Protein AF-A0AAE0HCE9-F1 (afdb_monomer_lite)

Structure (mmCIF, N/CA/C/O backbone):
data_AF-A0AAE0HCE9-F1
#
_entry.id   AF-A0AAE0HCE9-F1
#
loop_
_atom_site.group_PDB
_atom_site.id
_atom_site.type_symbol
_atom_site.label_atom_id
_atom_site.label_alt_id
_atom_site.label_comp_id
_atom_site.label_asym_id
_atom_site.label_entity_id
_atom_site.label_seq_id
_atom_site.pdbx_PDB_ins_code
_atom_site.Cartn_x
_atom_site.Cartn_y
_atom_site.Cartn_z
_atom_site.occupancy
_atom_site.B_iso_or_equiv
_atom_site.auth_seq_id
_atom_site.auth_comp_id
_atom_site.auth_asym_id
_atom_site.auth_atom_id
_atom_site.pdbx_PDB_model_num
ATOM 1 N N . MET A 1 1 ? -33.985 -4.084 66.706 1.00 39.75 1 MET A N 1
ATOM 2 C CA . MET A 1 1 ? -34.279 -4.315 65.274 1.00 39.75 1 MET A CA 1
ATOM 3 C C . MET A 1 1 ? -33.417 -3.350 64.473 1.00 39.75 1 MET A C 1
ATOM 5 O O . MET A 1 1 ? -33.501 -2.156 64.717 1.00 39.75 1 MET A O 1
ATOM 9 N N . LYS A 1 2 ? -32.499 -3.860 63.644 1.00 42.62 2 LYS A N 1
ATOM 10 C CA . LYS A 1 2 ? -31.505 -3.076 62.887 1.00 42.62 2 LYS A CA 1
ATOM 11 C C . LYS A 1 2 ? -31.930 -3.068 61.411 1.00 42.62 2 LYS A C 1
ATOM 13 O O . LYS A 1 2 ? -32.272 -4.145 60.927 1.00 42.62 2 LYS A O 1
ATOM 18 N N . PRO A 1 3 ? -31.951 -1.924 60.708 1.00 47.72 3 PRO A N 1
ATOM 19 C CA . PRO A 1 3 ? -32.380 -1.897 59.316 1.00 47.72 3 PRO A CA 1
ATOM 20 C C . PRO A 1 3 ? -31.269 -2.464 58.422 1.00 47.72 3 PRO A C 1
ATOM 22 O O . PRO A 1 3 ? -30.102 -2.096 58.555 1.00 47.72 3 PRO A O 1
ATOM 25 N N . SER A 1 4 ? -31.632 -3.392 57.537 1.00 59.31 4 SER A N 1
ATOM 26 C CA . SER A 1 4 ? -30.759 -3.957 56.509 1.00 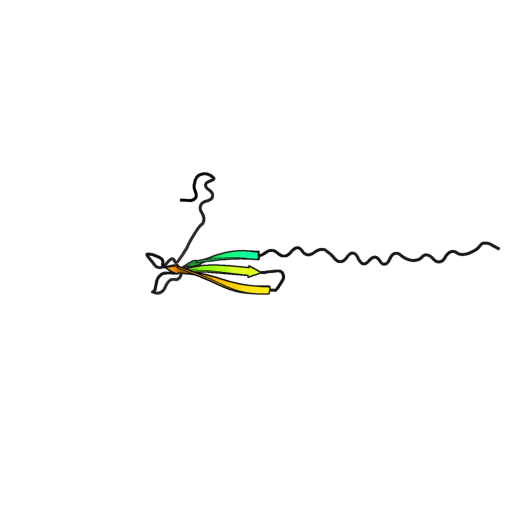59.31 4 SER A CA 1
ATOM 27 C C . SER A 1 4 ? -30.817 -3.092 55.250 1.00 59.31 4 SER A C 1
ATOM 29 O O . SER A 1 4 ? -31.840 -3.048 54.569 1.00 59.31 4 SER A O 1
ATOM 31 N N . THR A 1 5 ? -29.720 -2.407 54.945 1.00 62.31 5 THR A N 1
ATOM 32 C CA . THR A 1 5 ? -29.525 -1.652 53.703 1.00 62.31 5 THR A CA 1
ATOM 33 C C . THR A 1 5 ? -29.306 -2.624 52.535 1.00 62.31 5 THR A C 1
ATOM 35 O O . THR A 1 5 ? -28.452 -3.505 52.662 1.00 62.31 5 THR A O 1
ATOM 38 N N . PRO A 1 6 ? -30.007 -2.502 51.392 1.00 54.91 6 PRO A N 1
ATOM 39 C CA . PRO A 1 6 ? -29.671 -3.289 50.215 1.00 54.91 6 PRO A CA 1
ATOM 40 C C . PRO A 1 6 ? -28.386 -2.746 49.583 1.00 54.91 6 PRO A C 1
ATOM 42 O O . PRO A 1 6 ? -28.291 -1.587 49.182 1.00 54.91 6 PRO A O 1
ATOM 45 N N . PHE A 1 7 ? -27.391 -3.625 49.519 1.00 52.94 7 PHE A N 1
ATOM 46 C CA . PHE A 1 7 ? -26.147 -3.476 48.782 1.00 52.94 7 PHE A CA 1
ATOM 47 C C . PHE A 1 7 ? -26.497 -3.375 47.288 1.00 52.94 7 PHE A C 1
ATOM 49 O O . PHE A 1 7 ? -26.625 -4.388 46.602 1.00 52.94 7 PHE A O 1
ATOM 56 N N . LEU A 1 8 ? -26.726 -2.154 46.790 1.00 52.59 8 LEU A N 1
ATOM 57 C CA . LEU A 1 8 ? -26.754 -1.859 45.357 1.00 52.59 8 LEU A CA 1
ATOM 58 C C . LEU A 1 8 ? -25.345 -2.110 44.815 1.00 52.59 8 LEU A C 1
ATOM 60 O O . LEU A 1 8 ? -24.500 -1.212 44.755 1.00 52.59 8 LEU A O 1
ATOM 64 N N . ALA A 1 9 ? -25.094 -3.380 44.497 1.00 55.78 9 ALA A N 1
ATOM 65 C CA . ALA A 1 9 ? -23.909 -3.848 43.818 1.00 55.78 9 ALA A CA 1
ATOM 66 C C . ALA A 1 9 ? -23.767 -3.033 42.532 1.00 55.78 9 ALA A C 1
ATOM 68 O O . ALA A 1 9 ? -24.566 -3.147 41.603 1.00 55.78 9 ALA A O 1
ATOM 69 N N . HIS A 1 10 ? -22.766 -2.159 42.551 1.00 53.59 10 HIS A N 1
ATOM 70 C CA . HIS A 1 10 ? -22.275 -1.369 41.440 1.00 53.59 10 HIS A CA 1
ATOM 71 C C . HIS A 1 10 ? -21.823 -2.303 40.315 1.00 53.59 10 HIS A C 1
ATOM 73 O O . HIS A 1 10 ? -20.634 -2.558 40.142 1.00 53.59 10 HIS A O 1
ATOM 79 N N . LEU A 1 11 ? -22.764 -2.816 39.528 1.00 56.56 11 LEU A N 1
ATOM 80 C CA . LEU A 1 11 ? -22.467 -3.465 38.259 1.00 56.56 11 LEU A CA 1
ATOM 81 C C . LEU A 1 11 ? -22.258 -2.377 37.191 1.00 56.56 11 LEU A C 1
ATOM 83 O O . LEU A 1 11 ? -22.942 -2.320 36.174 1.00 56.56 11 LEU A O 1
ATOM 87 N N . GLY A 1 12 ? -21.329 -1.458 37.464 1.00 62.00 12 GLY A N 1
ATOM 88 C CA . GLY A 1 12 ? -20.763 -0.574 36.457 1.00 62.00 12 GLY A CA 1
ATOM 89 C C . GLY A 1 12 ? -19.858 -1.425 35.584 1.00 62.00 12 GLY A C 1
ATOM 90 O O . GLY A 1 12 ? -18.692 -1.628 35.909 1.00 62.00 12 GLY A O 1
ATOM 91 N N . VAL A 1 13 ? -20.432 -2.005 34.532 1.00 64.50 13 VAL A N 1
ATOM 92 C CA . VAL A 1 13 ? -19.706 -2.772 33.522 1.00 64.50 13 VAL A CA 1
ATOM 93 C C . VAL A 1 13 ? -18.636 -1.857 32.928 1.00 64.50 13 VAL A C 1
ATOM 95 O O . VAL A 1 13 ? -18.935 -0.947 32.160 1.00 64.50 13 VAL A O 1
ATOM 98 N N . LEU A 1 14 ? -17.384 -2.082 33.323 1.00 61.84 14 LEU A N 1
ATOM 99 C CA . LEU A 1 14 ? -16.206 -1.508 32.686 1.00 61.84 14 LEU A CA 1
ATOM 100 C C . LEU A 1 14 ? -16.087 -2.142 31.297 1.00 61.84 14 LEU A C 1
ATOM 102 O O . LEU A 1 14 ? -15.427 -3.166 31.131 1.00 61.84 14 LEU A O 1
ATOM 106 N N . ALA A 1 15 ? -16.778 -1.580 30.306 1.00 67.31 15 ALA A N 1
ATOM 107 C CA . ALA A 1 15 ? -16.495 -1.908 28.919 1.00 67.31 15 ALA A CA 1
ATOM 108 C C . ALA A 1 15 ? -15.061 -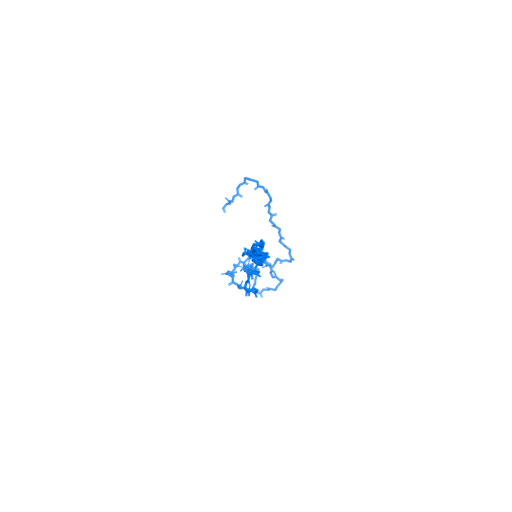1.432 28.616 1.00 67.31 15 ALA A C 1
ATOM 110 O O . ALA A 1 15 ? -14.752 -0.265 28.879 1.00 67.31 15 ALA A O 1
ATOM 111 N N . PRO A 1 16 ? -14.163 -2.301 28.122 1.00 67.88 16 PRO A N 1
ATOM 112 C CA . PRO A 1 16 ? -12.839 -1.865 27.710 1.00 67.88 16 PRO A CA 1
ATOM 113 C C . PRO A 1 16 ? -12.991 -0.849 26.576 1.00 67.88 16 PRO A C 1
ATOM 115 O O . PRO A 1 16 ? -13.671 -1.111 25.585 1.00 67.88 16 PRO A O 1
ATOM 118 N N . VAL A 1 17 ? -12.365 0.318 26.731 1.00 71.44 17 VAL A N 1
ATOM 119 C CA . VAL A 1 17 ? -12.242 1.286 25.640 1.00 71.44 17 VAL A CA 1
ATOM 120 C C . VAL A 1 17 ? -11.258 0.692 24.638 1.00 71.44 17 VAL A C 1
ATOM 122 O O . VAL A 1 17 ? -10.057 0.640 24.901 1.00 71.44 17 VAL A O 1
ATOM 125 N N . VAL A 1 18 ? -11.775 0.190 23.519 1.00 73.69 18 VAL A N 1
ATOM 126 C CA . VAL A 1 18 ? -10.958 -0.181 22.363 1.00 73.69 18 VAL A CA 1
ATOM 127 C C . VAL A 1 18 ? -10.793 1.084 21.533 1.00 73.69 18 VAL A C 1
ATOM 129 O O . VAL A 1 18 ? -11.781 1.643 21.066 1.00 73.69 18 VAL A O 1
ATOM 132 N N . TYR A 1 19 ? -9.559 1.565 21.416 1.00 77.12 19 TYR A N 1
ATOM 133 C CA . TYR A 1 19 ? -9.224 2.651 20.502 1.00 77.12 19 TYR A CA 1
ATOM 134 C C . TYR A 1 19 ? -9.002 2.048 19.123 1.00 77.12 19 TYR A C 1
ATOM 136 O O . TYR A 1 19 ? -8.138 1.177 18.992 1.00 77.12 19 TYR A O 1
ATOM 144 N N . GLY A 1 20 ? -9.764 2.492 18.129 1.00 81.19 20 GLY A N 1
ATOM 145 C CA . GLY A 1 20 ? -9.399 2.267 16.744 1.00 81.19 20 GLY A CA 1
ATOM 146 C C . GLY A 1 20 ? -8.495 3.371 16.216 1.00 81.19 20 GLY A C 1
ATOM 147 O O . GLY A 1 20 ? -8.350 4.453 16.796 1.00 81.19 20 GLY A O 1
ATOM 148 N N . ALA A 1 21 ? -7.846 3.069 15.106 1.00 90.50 21 ALA A N 1
ATOM 149 C CA . ALA A 1 21 ? -7.016 3.972 14.347 1.00 90.50 21 ALA A CA 1
ATOM 150 C C . ALA A 1 21 ? -7.254 3.777 12.846 1.00 90.50 21 ALA A C 1
ATOM 152 O O . ALA A 1 21 ? -7.593 2.703 12.344 1.00 90.50 21 ALA A O 1
ATOM 153 N N . VAL A 1 22 ? -7.036 4.865 12.114 1.00 94.88 22 VAL A N 1
ATOM 154 C CA . VAL A 1 22 ? -7.007 4.858 10.657 1.00 94.88 22 VAL A CA 1
ATOM 155 C C . VAL A 1 22 ? -5.552 4.751 10.218 1.00 94.88 22 VAL A C 1
ATOM 157 O O . VAL A 1 22 ? -4.743 5.645 10.476 1.00 94.88 22 VAL A O 1
ATOM 160 N N . HIS A 1 23 ? -5.216 3.644 9.564 1.00 95.69 23 HIS A N 1
ATOM 161 C CA . HIS A 1 23 ? -3.865 3.322 9.116 1.00 95.69 23 HIS A CA 1
ATOM 162 C C . HIS A 1 23 ? -3.723 3.601 7.625 1.00 95.69 23 HIS A C 1
ATOM 164 O O . HIS A 1 23 ? -4.586 3.225 6.835 1.00 95.69 23 HIS A O 1
ATOM 170 N N . ASN A 1 24 ? -2.603 4.201 7.224 1.00 96.00 24 ASN A N 1
ATOM 171 C CA . ASN A 1 24 ? -2.277 4.421 5.817 1.00 96.00 24 ASN A CA 1
ATOM 172 C C . ASN A 1 24 ? -1.205 3.432 5.359 1.00 96.00 24 ASN A C 1
ATOM 174 O O . ASN A 1 24 ? -0.174 3.276 6.014 1.00 96.00 24 ASN A O 1
ATOM 178 N N . LEU A 1 25 ? -1.432 2.791 4.216 1.00 95.62 25 LEU A N 1
ATOM 179 C CA . LEU A 1 25 ? -0.506 1.849 3.599 1.00 95.62 25 LEU A CA 1
ATOM 180 C C . LEU A 1 25 ? -0.140 2.332 2.198 1.00 95.62 25 LEU A C 1
ATOM 182 O O . LEU A 1 25 ? -0.965 2.900 1.486 1.00 95.62 25 LEU A O 1
ATOM 186 N N . PHE A 1 26 ? 1.093 2.053 1.784 1.00 95.69 26 PHE A N 1
ATOM 187 C CA . PHE A 1 26 ? 1.557 2.316 0.428 1.00 95.69 26 PHE A CA 1
ATOM 188 C C . PHE A 1 26 ? 1.970 1.004 -0.224 1.00 95.69 26 PHE A C 1
ATOM 190 O O . PHE A 1 26 ? 2.651 0.186 0.394 1.00 95.69 26 PHE A O 1
ATOM 197 N N . VAL A 1 27 ? 1.532 0.785 -1.463 1.00 95.38 27 VAL A N 1
ATOM 198 C CA . VAL A 1 27 ? 1.783 -0.467 -2.187 1.00 95.38 27 VAL A CA 1
ATOM 199 C C . VAL A 1 27 ? 2.191 -0.159 -3.620 1.00 95.38 27 VAL A C 1
ATOM 201 O O . VAL A 1 27 ? 1.468 0.523 -4.346 1.00 95.38 27 VAL A O 1
ATOM 204 N N . GLY A 1 28 ? 3.349 -0.675 -4.029 1.00 94.31 28 GLY A N 1
ATOM 205 C CA . GLY A 1 28 ? 3.790 -0.671 -5.421 1.00 94.31 28 GLY A CA 1
ATOM 206 C C . GLY A 1 28 ? 3.215 -1.848 -6.208 1.00 94.31 28 GLY A C 1
ATOM 207 O O . GLY A 1 28 ? 2.816 -2.863 -5.634 1.00 94.31 28 GLY A O 1
ATOM 208 N N . ASN A 1 29 ? 3.184 -1.735 -7.534 1.00 93.56 29 ASN A N 1
ATOM 209 C CA . ASN A 1 29 ? 2.825 -2.844 -8.414 1.00 93.56 29 ASN A CA 1
ATOM 210 C C . ASN A 1 29 ? 3.996 -3.326 -9.278 1.00 93.56 29 ASN A C 1
ATOM 212 O O . ASN A 1 29 ? 4.935 -2.596 -9.578 1.00 93.56 29 ASN A O 1
ATOM 216 N N . LEU A 1 30 ? 3.908 -4.588 -9.708 1.00 94.44 30 LEU A N 1
ATOM 217 C CA . LEU A 1 30 ? 4.909 -5.226 -10.572 1.00 94.44 30 LEU A CA 1
ATOM 218 C C . LEU A 1 30 ? 4.621 -5.043 -12.065 1.00 94.44 30 LEU A C 1
ATOM 220 O O . LEU A 1 30 ? 5.526 -5.136 -12.893 1.00 94.44 30 LEU A O 1
ATOM 224 N N . ARG A 1 31 ? 3.355 -4.825 -12.424 1.00 91.69 31 ARG A N 1
ATOM 225 C CA . ARG A 1 31 ? 2.896 -4.799 -13.815 1.00 91.69 31 ARG A CA 1
ATOM 226 C C . ARG A 1 31 ? 2.623 -3.369 -14.277 1.00 91.69 31 ARG A C 1
ATOM 228 O O . ARG A 1 31 ? 2.101 -2.596 -13.484 1.00 91.69 31 ARG A O 1
ATOM 235 N N . PRO A 1 32 ? 2.873 -3.043 -15.554 1.00 90.94 32 PRO A N 1
ATOM 236 C CA . PRO A 1 32 ? 2.429 -1.781 -16.130 1.00 90.94 32 PRO A CA 1
ATOM 237 C C . PRO A 1 32 ? 0.892 -1.613 -16.075 1.00 90.94 32 PRO A C 1
ATOM 239 O O . PRO A 1 32 ? 0.178 -2.613 -16.194 1.00 90.94 32 PRO A O 1
ATOM 242 N N . PRO A 1 33 ? 0.373 -0.374 -15.959 1.00 92.38 33 PRO A N 1
ATOM 243 C CA . PRO A 1 33 ? 1.135 0.857 -15.740 1.00 92.38 33 PRO A CA 1
ATOM 244 C C . PRO A 1 33 ? 1.717 0.905 -14.322 1.00 92.38 33 PRO A C 1
ATOM 246 O O . PRO A 1 33 ? 1.079 0.465 -13.369 1.00 92.38 33 PRO A O 1
ATOM 249 N N . ALA A 1 34 ? 2.935 1.428 -14.194 1.00 95.00 34 ALA A N 1
ATOM 250 C CA . ALA A 1 34 ? 3.608 1.575 -12.911 1.00 95.00 34 ALA A CA 1
ATOM 251 C C . ALA A 1 34 ? 2.858 2.563 -12.005 1.00 95.00 34 ALA A C 1
ATOM 253 O O . ALA A 1 34 ? 2.549 3.689 -12.408 1.00 95.00 34 ALA A O 1
ATOM 254 N N . ALA A 1 35 ? 2.557 2.129 -10.785 1.00 95.31 35 ALA A N 1
ATOM 255 C CA . ALA A 1 35 ? 1.766 2.885 -9.831 1.00 95.31 35 ALA A CA 1
ATOM 256 C C . ALA A 1 35 ? 2.164 2.593 -8.379 1.00 95.31 35 ALA A C 1
ATOM 258 O O . ALA A 1 35 ? 2.609 1.494 -8.036 1.00 95.31 35 ALA A O 1
ATOM 259 N N . ILE A 1 36 ? 1.940 3.589 -7.523 1.00 95.94 36 ILE A N 1
ATOM 260 C CA . ILE A 1 36 ? 1.969 3.469 -6.065 1.00 95.94 36 ILE A CA 1
ATOM 261 C C . ILE A 1 36 ? 0.582 3.834 -5.532 1.00 95.94 36 ILE A C 1
ATOM 263 O O . ILE A 1 36 ? 0.112 4.970 -5.671 1.00 95.94 36 ILE A O 1
ATOM 267 N N . TYR A 1 37 ? -0.067 2.866 -4.896 1.00 96.56 37 TYR A N 1
ATOM 268 C CA . TYR A 1 37 ? -1.386 3.019 -4.296 1.00 96.56 37 TYR A CA 1
ATOM 269 C C . TYR A 1 37 ? -1.256 3.455 -2.840 1.00 96.56 37 TYR A C 1
ATOM 271 O O . TYR A 1 37 ? -0.542 2.810 -2.076 1.00 96.56 37 TYR A O 1
ATOM 279 N N . ALA A 1 38 ? -1.967 4.517 -2.465 1.00 97.06 38 ALA A N 1
ATOM 280 C CA . ALA A 1 38 ? -2.197 4.881 -1.072 1.00 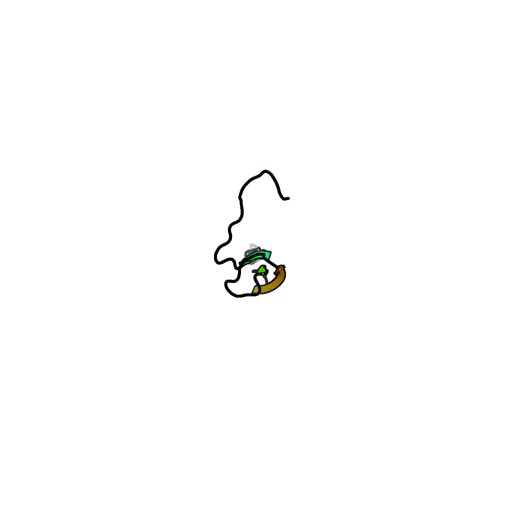97.06 38 ALA A CA 1
ATOM 281 C C . ALA A 1 38 ? -3.534 4.281 -0.627 1.00 97.06 38 ALA A C 1
ATOM 283 O O . ALA A 1 38 ? -4.569 4.538 -1.250 1.00 97.06 38 ALA A O 1
ATOM 284 N N . LEU A 1 39 ? -3.501 3.473 0.423 1.00 97.81 39 LEU A N 1
ATOM 285 C CA . LEU A 1 39 ? -4.625 2.702 0.940 1.00 97.81 39 LEU A CA 1
ATOM 286 C C . LEU A 1 39 ? -4.897 3.121 2.381 1.00 97.81 39 LEU A C 1
ATOM 288 O O . LEU A 1 39 ? -3.965 3.416 3.124 1.00 97.81 39 LEU A O 1
ATOM 292 N N . GLU A 1 40 ? -6.162 3.103 2.766 1.00 97.94 40 GLU A N 1
ATOM 293 C CA . GLU A 1 40 ? -6.616 3.350 4.127 1.00 97.94 40 GLU A CA 1
ATOM 294 C C . GLU A 1 40 ? -7.210 2.070 4.698 1.00 97.94 40 GLU A C 1
ATOM 296 O O . GLU A 1 40 ? -8.041 1.424 4.051 1.00 97.94 40 GLU A O 1
ATOM 301 N N . PHE A 1 41 ? -6.800 1.725 5.912 1.00 97.31 41 PHE A N 1
ATOM 302 C CA . PHE A 1 41 ? -7.426 0.688 6.712 1.00 97.31 41 PHE A CA 1
ATOM 303 C C . PHE A 1 41 ? -7.964 1.295 8.007 1.00 97.31 41 PHE A C 1
ATOM 305 O O . PHE A 1 41 ? -7.195 1.791 8.828 1.00 97.31 41 PHE A O 1
ATOM 312 N N . ASN A 1 42 ? -9.282 1.246 8.183 1.00 95.81 42 ASN A N 1
ATOM 313 C CA . ASN A 1 42 ? -9.951 1.639 9.417 1.00 95.81 42 ASN A CA 1
ATOM 314 C C . ASN A 1 42 ? -10.235 0.373 10.237 1.00 95.81 42 ASN A C 1
ATOM 316 O O . ASN A 1 42 ? -11.102 -0.422 9.862 1.00 95.81 42 ASN A O 1
ATOM 320 N N . ASP A 1 43 ? -9.489 0.171 11.326 1.00 93.56 43 ASP A N 1
ATOM 321 C CA . ASP A 1 43 ? -9.612 -1.026 12.175 1.00 93.56 43 ASP A CA 1
ATOM 322 C C . ASP A 1 43 ? -10.877 -1.019 13.058 1.00 93.56 43 ASP A C 1
ATOM 324 O O . ASP A 1 43 ? -11.360 -2.071 13.475 1.00 93.56 43 ASP A O 1
ATOM 328 N N . GLU A 1 44 ? -11.464 0.157 13.260 1.00 92.06 44 GLU A N 1
ATOM 329 C CA . GLU A 1 44 ? -12.681 0.405 14.027 1.00 92.06 44 GLU A CA 1
ATOM 330 C C . GLU A 1 44 ? -13.908 -0.103 13.258 1.00 92.06 44 GLU A C 1
ATOM 332 O O . GLU A 1 44 ? -14.777 -0.792 13.801 1.00 92.06 44 GLU A O 1
ATOM 337 N N . THR A 1 45 ? -13.953 0.187 11.956 1.00 94.06 45 THR A N 1
ATOM 338 C CA . THR A 1 45 ? -15.041 -0.226 11.059 1.00 94.06 45 THR A CA 1
ATOM 339 C C . THR A 1 45 ? -14.711 -1.466 10.231 1.00 94.06 45 THR A C 1
ATOM 341 O O . THR A 1 45 ? -15.578 -1.941 9.500 1.00 94.06 45 THR A O 1
ATOM 344 N N . ASN A 1 46 ? -13.484 -1.991 10.328 1.00 93.25 46 ASN A N 1
ATOM 345 C CA . ASN A 1 46 ? -12.938 -3.036 9.450 1.00 93.25 46 ASN A CA 1
ATOM 346 C C . ASN A 1 46 ? -13.103 -2.708 7.956 1.00 93.25 46 ASN A C 1
ATOM 348 O O . ASN A 1 46 ? -13.476 -3.562 7.150 1.00 93.25 46 ASN A O 1
ATOM 352 N N . ASP A 1 47 ? -12.851 -1.452 7.595 1.00 96.88 47 ASP A N 1
ATOM 353 C CA . ASP A 1 47 ? -13.055 -0.946 6.238 1.00 96.88 47 ASP A CA 1
ATOM 354 C C . ASP A 1 47 ? -11.716 -0.700 5.540 1.00 96.88 47 ASP A C 1
ATOM 356 O O . ASP A 1 47 ? -10.738 -0.288 6.169 1.00 96.88 47 ASP A O 1
ATOM 360 N N . PHE A 1 48 ? -11.675 -0.964 4.235 1.00 96.81 48 PHE A N 1
ATOM 361 C CA . PHE A 1 48 ? -10.464 -0.875 3.427 1.00 96.81 48 PHE A CA 1
ATOM 362 C C . PHE A 1 48 ? -10.730 -0.120 2.131 1.00 96.81 48 PHE A C 1
ATOM 364 O O . PHE A 1 48 ? -11.557 -0.530 1.312 1.00 96.81 48 PHE A O 1
ATOM 371 N N . LYS A 1 49 ? -10.010 0.985 1.927 1.00 97.44 49 LYS A N 1
ATOM 372 C CA . LYS A 1 49 ? -10.272 1.921 0.829 1.00 97.44 49 LYS A CA 1
ATOM 373 C C . LYS A 1 49 ? -9.006 2.295 0.079 1.00 97.44 49 LYS A C 1
ATOM 375 O O . LYS A 1 49 ? -7.938 2.461 0.657 1.00 97.44 49 LYS A O 1
ATOM 380 N N . LEU A 1 50 ? -9.148 2.500 -1.228 1.00 97.44 50 LEU A N 1
ATOM 381 C CA . LEU A 1 50 ? -8.129 3.153 -2.043 1.00 97.44 50 LEU A CA 1
ATOM 382 C C . LEU A 1 50 ? -8.287 4.671 -1.913 1.00 97.44 50 LEU A C 1
ATOM 384 O O . LEU A 1 50 ? -9.287 5.219 -2.370 1.00 97.44 50 LEU A O 1
ATOM 388 N N . LEU A 1 51 ? -7.294 5.345 -1.332 1.00 97.25 51 LEU A N 1
ATOM 389 C CA . LEU A 1 51 ? -7.278 6.806 -1.234 1.00 97.25 51 LEU A CA 1
ATOM 390 C C . LEU A 1 51 ? -6.755 7.449 -2.514 1.00 97.25 51 LEU A C 1
ATOM 392 O O . LEU A 1 51 ? -7.308 8.439 -2.993 1.00 97.25 51 LEU A O 1
ATOM 396 N N . LYS A 1 52 ? -5.658 6.911 -3.061 1.00 95.56 52 LYS A N 1
ATOM 397 C CA . LYS A 1 52 ? -4.988 7.523 -4.211 1.00 95.56 52 LYS A CA 1
ATOM 398 C C . LYS A 1 52 ? -4.253 6.508 -5.071 1.00 95.56 52 LYS A C 1
ATOM 400 O O . LYS A 1 52 ? -3.575 5.621 -4.562 1.00 95.56 52 LYS A O 1
ATOM 405 N N . ASN A 1 53 ? -4.339 6.702 -6.383 1.00 95.69 53 ASN A N 1
ATOM 406 C CA . ASN A 1 53 ? -3.520 6.021 -7.377 1.00 95.69 53 ASN A CA 1
ATOM 407 C C . ASN A 1 53 ? -2.479 7.015 -7.911 1.00 95.69 5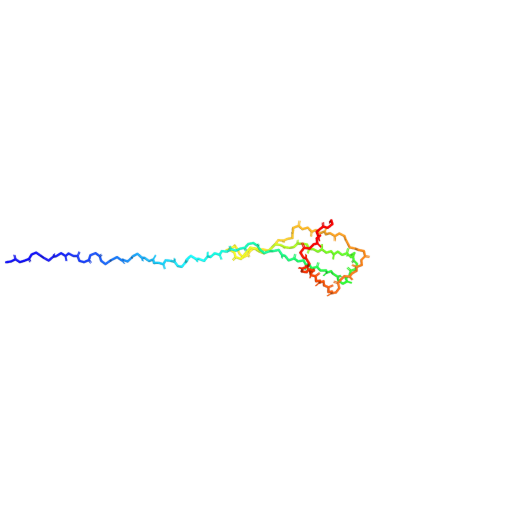3 ASN A C 1
ATOM 409 O O . ASN A 1 53 ? -2.826 7.915 -8.677 1.00 95.69 53 ASN A O 1
ATOM 413 N N . ASN A 1 54 ? -1.231 6.901 -7.455 1.00 93.19 54 ASN A N 1
ATOM 414 C CA . ASN A 1 54 ? -0.138 7.741 -7.937 1.00 93.19 54 ASN A CA 1
ATOM 415 C C . ASN A 1 54 ? 0.584 7.023 -9.074 1.00 93.19 54 ASN A C 1
ATOM 417 O O . ASN A 1 54 ? 0.971 5.865 -8.926 1.00 93.19 54 ASN A O 1
ATOM 421 N N . THR A 1 55 ? 0.815 7.719 -10.182 1.00 94.25 55 THR A N 1
ATOM 422 C CA . THR A 1 55 ? 1.714 7.235 -11.232 1.00 94.25 55 THR A CA 1
ATOM 423 C C . THR A 1 55 ? 3.131 7.118 -10.687 1.00 94.25 55 THR A C 1
ATOM 425 O O . THR A 1 55 ? 3.562 7.969 -9.907 1.00 94.25 55 THR A O 1
ATOM 428 N N . ALA A 1 56 ? 3.853 6.089 -11.113 1.00 90.69 56 ALA A N 1
ATOM 429 C CA . ALA A 1 56 ? 5.250 5.888 -10.758 1.00 90.69 56 ALA A CA 1
ATOM 430 C C . ALA A 1 56 ? 6.102 5.722 -12.019 1.00 90.69 56 ALA A C 1
ATOM 432 O O . ALA A 1 56 ? 5.615 5.234 -13.039 1.00 90.69 56 ALA A O 1
ATOM 433 N N . ASP A 1 57 ? 7.379 6.093 -11.934 1.00 90.88 57 ASP A N 1
ATOM 434 C CA . ASP A 1 57 ? 8.302 6.017 -13.076 1.00 90.88 57 ASP A CA 1
ATOM 435 C C . ASP A 1 57 ? 8.61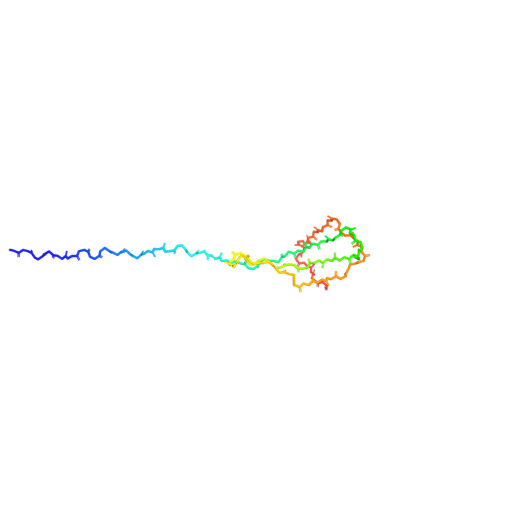8 4.566 -13.481 1.00 90.88 57 ASP A C 1
ATOM 437 O O . ASP A 1 57 ? 8.889 4.279 -14.647 1.00 90.88 57 ASP A O 1
ATOM 441 N N . ALA A 1 58 ? 8.560 3.632 -12.526 1.00 91.50 58 ALA A N 1
ATOM 442 C CA . ALA A 1 58 ? 8.805 2.209 -12.736 1.00 91.50 58 ALA A CA 1
ATOM 443 C C . ALA A 1 58 ? 7.938 1.337 -11.813 1.00 91.50 58 ALA A C 1
ATOM 445 O O . ALA A 1 58 ? 7.385 1.805 -10.817 1.00 91.50 58 ALA A O 1
ATOM 446 N N . SER A 1 59 ? 7.814 0.049 -12.142 1.00 93.19 59 SER A N 1
ATOM 447 C CA . SER A 1 59 ? 7.186 -0.941 -11.263 1.00 93.19 59 SER A CA 1
ATOM 448 C C . SER A 1 59 ? 8.019 -1.132 -9.991 1.00 93.19 59 SER A C 1
ATOM 450 O O . SER A 1 59 ? 9.227 -1.356 -10.072 1.00 93.19 59 SER A O 1
ATOM 452 N N . HIS A 1 60 ? 7.378 -1.107 -8.823 1.00 91.31 60 HIS A N 1
ATOM 453 C CA . HIS A 1 60 ? 8.046 -1.234 -7.527 1.00 91.31 60 HIS A CA 1
ATOM 454 C C . HIS A 1 60 ? 7.670 -2.563 -6.864 1.00 91.31 60 HIS A C 1
ATOM 456 O O . HIS A 1 60 ? 6.550 -2.736 -6.389 1.00 91.31 60 HIS A O 1
ATOM 462 N N . ALA A 1 61 ? 8.620 -3.502 -6.814 1.00 93.00 61 ALA A N 1
ATOM 463 C CA . ALA A 1 61 ? 8.467 -4.766 -6.082 1.00 93.00 61 ALA A CA 1
ATOM 464 C C . ALA A 1 61 ? 8.617 -4.605 -4.563 1.00 93.00 61 ALA A C 1
ATOM 466 O O . ALA A 1 61 ? 8.148 -5.443 -3.797 1.00 93.00 61 ALA A O 1
ATOM 467 N N . TRP A 1 62 ? 9.297 -3.539 -4.144 1.00 93.31 62 TRP A N 1
ATOM 468 C CA . TRP A 1 62 ? 9.607 -3.232 -2.759 1.00 93.31 62 TRP A CA 1
ATOM 469 C C . TRP A 1 62 ? 9.677 -1.715 -2.581 1.00 93.31 62 TRP A C 1
ATOM 47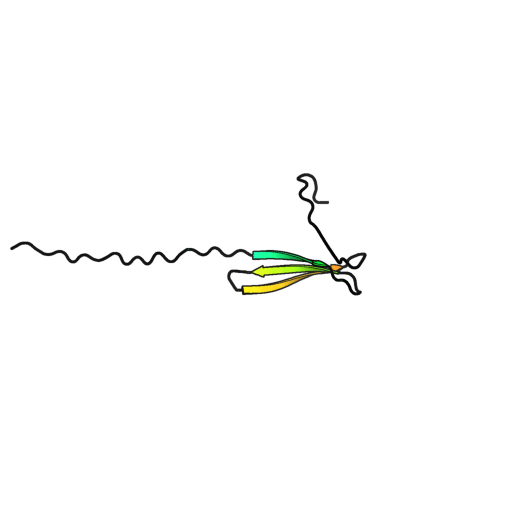1 O O . TRP A 1 62 ? 10.218 -1.023 -3.445 1.00 93.31 62 TRP A O 1
ATOM 481 N N . ILE A 1 63 ? 9.147 -1.210 -1.467 1.00 92.12 63 ILE A N 1
ATOM 482 C CA . ILE A 1 63 ? 9.235 0.199 -1.067 1.00 92.12 63 ILE A CA 1
ATOM 483 C C . ILE A 1 63 ? 9.597 0.281 0.415 1.00 92.12 63 ILE A C 1
ATOM 485 O O . ILE A 1 63 ? 9.280 -0.619 1.190 1.00 92.12 63 ILE A O 1
ATOM 489 N N . THR A 1 64 ? 10.254 1.366 0.810 1.00 91.81 64 THR A N 1
ATOM 490 C CA . THR A 1 64 ? 10.565 1.656 2.211 1.00 91.81 64 THR A CA 1
ATOM 491 C C . THR A 1 64 ? 10.396 3.141 2.470 1.00 91.81 64 THR A C 1
ATOM 493 O O . THR A 1 64 ? 10.620 3.956 1.575 1.00 91.81 64 THR A O 1
ATOM 496 N N . PHE A 1 65 ? 10.015 3.485 3.696 1.00 90.19 65 PHE A N 1
ATOM 497 C CA . PHE A 1 65 ? 10.076 4.860 4.167 1.00 90.19 65 PHE A CA 1
ATOM 498 C C . PHE A 1 65 ? 11.467 5.145 4.710 1.00 90.19 65 PHE A C 1
ATOM 500 O O . PHE A 1 65 ? 12.091 4.273 5.320 1.00 90.19 65 PHE A O 1
ATOM 507 N N . ASP A 1 66 ? 11.939 6.361 4.472 1.00 89.00 66 ASP A N 1
ATOM 508 C CA . ASP A 1 66 ? 13.088 6.886 5.190 1.00 89.00 66 ASP A CA 1
ATOM 509 C C . ASP A 1 66 ? 12.640 7.376 6.579 1.00 89.00 66 ASP A C 1
ATOM 511 O O . ASP A 1 66 ? 11.527 7.872 6.753 1.00 89.00 66 ASP A O 1
ATOM 515 N N . VAL A 1 67 ? 13.508 7.206 7.573 1.00 81.44 67 VAL A N 1
ATOM 516 C CA . VAL A 1 67 ? 13.314 7.616 8.977 1.00 81.44 67 VAL A CA 1
ATOM 517 C C . VAL A 1 67 ? 14.003 8.948 9.291 1.00 81.44 67 VAL A C 1
ATOM 519 O O . VAL A 1 67 ? 14.012 9.389 10.442 1.00 81.44 67 VAL A O 1
ATOM 522 N N . SER A 1 68 ? 14.588 9.600 8.284 1.00 81.38 68 SER A N 1
ATOM 523 C CA . SER A 1 68 ? 15.320 10.853 8.449 1.00 81.38 68 SER A CA 1
ATOM 524 C C . SER A 1 68 ? 14.436 11.986 9.008 1.00 81.38 68 SER A C 1
ATOM 526 O O . SER A 1 68 ? 13.405 12.311 8.422 1.00 81.38 68 SER A O 1
ATOM 528 N N . PRO A 1 69 ? 14.851 12.664 10.100 1.00 61.00 69 PRO A N 1
ATOM 529 C CA . PRO A 1 69 ? 14.124 13.804 10.673 1.00 61.00 69 PRO A CA 1
ATOM 530 C C . PRO A 1 69 ? 14.272 15.098 9.855 1.00 61.00 69 PRO A C 1
ATOM 532 O O . PRO A 1 69 ? 13.661 16.113 10.188 1.00 61.00 69 PRO A O 1
ATOM 535 N N . PHE A 1 70 ? 15.093 15.086 8.802 1.00 61.69 70 PHE A N 1
ATOM 536 C CA . PHE A 1 70 ? 15.318 16.227 7.927 1.00 61.69 70 PHE A CA 1
ATOM 537 C C . PHE A 1 70 ? 14.799 15.912 6.518 1.00 61.69 70 PHE A C 1
ATOM 539 O O . PHE A 1 70 ? 15.395 15.111 5.808 1.00 61.69 70 PHE A O 1
ATOM 546 N N . TYR A 1 71 ? 13.742 16.644 6.148 1.00 53.09 71 TYR A N 1
ATOM 547 C CA . TYR A 1 71 ? 13.118 16.821 4.827 1.00 53.09 71 TYR A CA 1
ATOM 548 C C . TYR A 1 71 ? 11.982 15.872 4.409 1.00 53.09 71 TYR A C 1
ATOM 550 O O . TYR A 1 71 ? 12.173 14.704 4.098 1.00 53.09 71 TYR A O 1
ATOM 558 N N . CYS A 1 72 ? 10.799 16.480 4.272 1.00 44.56 72 CYS A N 1
ATOM 559 C CA . CYS A 1 72 ? 9.856 16.194 3.196 1.00 44.56 72 CYS A CA 1
ATOM 560 C C . CYS A 1 72 ? 10.165 17.218 2.086 1.00 44.56 72 CYS A C 1
ATOM 562 O O . CYS A 1 72 ? 10.247 18.412 2.392 1.00 44.56 72 CYS A O 1
ATOM 564 N N . VAL A 1 73 ? 10.416 16.764 0.855 1.00 39.66 73 VAL A N 1
ATOM 565 C CA . VAL A 1 73 ? 10.493 17.627 -0.342 1.00 39.66 73 VAL A CA 1
ATOM 566 C C . VAL A 1 73 ? 9.088 17.816 -0.893 1.00 39.66 73 VAL A C 1
ATOM 568 O O . VAL A 1 73 ? 8.355 16.803 -0.940 1.00 39.66 73 VAL A O 1
#

Sequence (73 aa):
MKPSTPFLAHLGVLAPVVYGAVHNLFVGNLRPPAAIYALEFNDETNDFKLLKNNTADASHAWITFDVSPFYCV

Radius of gyration: 25.36 Å; chains: 1; bounding box: 50×23×81 Å

pLDDT: mean 81.67, std 18.03, range [39.66, 97.94]

Organism: NCBI:txid1854472

InterPro domains:
  IPR015943 WD40/YVTN repeat-like-containing domain superfamily [G3DSA:2.130.10.10] (21-72)

Foldseek 3Di:
DDDDDDDPPPPPPPDPDDDWDKDWDWDWAQDPPTWIWIKIATPPVRDIDTPDTGGDPHTDPDDDDDPDPDDDD

Secondary structure (DSSP, 8-state):
---------------------EEEEEEE-SSSSPEEEEEEEETTTTEEEEEEEEE-SS--S-------SS---